Protein AF-A0A511DLF8-F1 (afdb_monomer)

Solvent-accessible surface area (backbone atoms only — not comparable to full-atom values): 6042 Å² total; per-residue (Å²): 109,68,41,55,51,39,20,50,36,25,46,57,42,15,63,74,25,56,92,78,38,78,63,18,58,56,22,50,49,50,24,53,51,27,48,52,37,45,54,49,46,64,67,27,69,87,37,68,88,62,37,57,62,40,26,51,50,42,24,53,54,15,48,49,50,33,43,68,57,47,52,60,49,55,53,28,56,79,67,74,43,79,64,73,67,75,74,35,70,48,55,48,48,35,34,54,47,16,51,50,41,24,55,50,22,49,55,52,37,60,71,71,47,82,82,125

Organism: NCBI:txid1223511

Structure (mmCIF, N/CA/C/O backbone):
data_AF-A0A511DLF8-F1
#
_entry.id   AF-A0A511DLF8-F1
#
loop_
_atom_site.group_PDB
_atom_site.id
_atom_site.type_symbol
_atom_site.label_atom_id
_atom_site.label_alt_id
_atom_site.label_comp_id
_atom_site.label_asym_id
_atom_site.label_entity_id
_atom_site.label_seq_id
_atom_site.pdbx_PDB_ins_code
_atom_site.Cartn_x
_atom_site.Cartn_y
_atom_site.Cartn_z
_atom_site.occupancy
_atom_site.B_iso_or_equiv
_atom_site.auth_seq_id
_atom_site.auth_comp_id
_atom_site.auth_asym_id
_atom_site.auth_atom_id
_atom_site.pdbx_PDB_model_num
ATOM 1 N N . MET A 1 1 ? -11.326 -3.340 3.545 1.00 78.25 1 MET A N 1
ATOM 2 C CA . MET A 1 1 ? -11.397 -3.701 2.112 1.00 78.25 1 MET A CA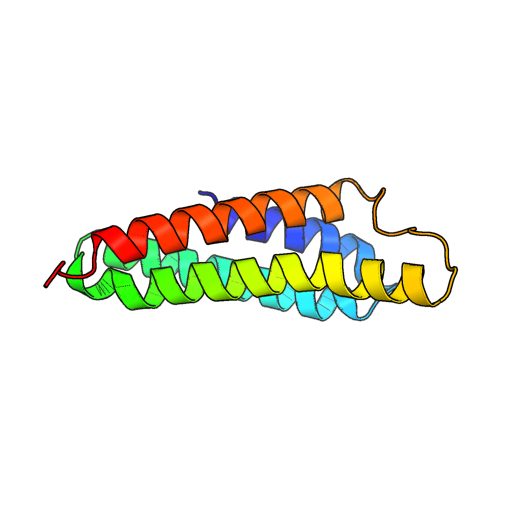 1
ATOM 3 C C . MET A 1 1 ? -10.350 -2.953 1.293 1.00 78.25 1 MET A C 1
ATOM 5 O O . MET A 1 1 ? -9.472 -3.614 0.769 1.00 78.25 1 MET A O 1
ATOM 9 N N . LEU A 1 2 ? -10.336 -1.613 1.258 1.00 88.19 2 LEU A N 1
ATOM 10 C CA . LEU A 1 2 ? -9.349 -0.855 0.461 1.00 88.19 2 LEU A CA 1
ATOM 11 C C . LEU A 1 2 ? -7.876 -1.087 0.839 1.00 88.19 2 LEU A C 1
ATOM 13 O O . LEU A 1 2 ? -7.067 -1.310 -0.047 1.00 88.19 2 LEU A O 1
ATOM 17 N N . LEU A 1 3 ? -7.524 -1.118 2.129 1.00 89.19 3 LEU A N 1
ATOM 18 C CA . LEU A 1 3 ? -6.146 -1.426 2.555 1.00 89.19 3 LEU A CA 1
ATOM 19 C C . LEU A 1 3 ? -5.704 -2.846 2.169 1.00 89.19 3 LEU A C 1
ATOM 21 O O . LEU A 1 3 ? -4.539 -3.079 1.882 1.00 89.19 3 LEU A O 1
ATOM 25 N N . VAL A 1 4 ? -6.644 -3.793 2.119 1.00 91.75 4 VAL A N 1
ATOM 26 C CA . VAL A 1 4 ? -6.361 -5.158 1.653 1.00 91.75 4 VAL A CA 1
ATOM 27 C C . VAL A 1 4 ? -6.141 -5.156 0.143 1.00 91.75 4 VAL A C 1
ATOM 29 O O . VAL A 1 4 ? -5.227 -5.812 -0.334 1.00 91.75 4 VAL A O 1
ATOM 32 N N . ALA A 1 5 ? -6.924 -4.376 -0.608 1.00 89.81 5 ALA A N 1
ATOM 33 C CA . ALA A 1 5 ? -6.682 -4.180 -2.033 1.00 89.81 5 ALA A CA 1
ATOM 34 C C . ALA A 1 5 ? -5.311 -3.526 -2.288 1.00 89.81 5 ALA A C 1
ATOM 36 O O . ALA A 1 5 ? -4.577 -4.020 -3.133 1.00 89.81 5 ALA A O 1
ATOM 37 N N . SER A 1 6 ? -4.927 -2.500 -1.514 1.00 90.56 6 SER A N 1
ATOM 38 C CA . SER A 1 6 ? -3.587 -1.885 -1.581 1.00 90.56 6 SER A CA 1
ATOM 39 C C . SER A 1 6 ? -2.502 -2.942 -1.343 1.00 90.56 6 SER A C 1
ATOM 41 O O . SER A 1 6 ? -1.621 -3.120 -2.182 1.00 90.56 6 SER A O 1
ATOM 43 N N . ALA A 1 7 ? -2.641 -3.758 -0.291 1.00 92.00 7 ALA A N 1
ATOM 44 C CA . ALA A 1 7 ? -1.723 -4.862 -0.012 1.00 92.00 7 ALA A CA 1
ATOM 45 C C . ALA A 1 7 ? -1.621 -5.871 -1.173 1.00 92.00 7 ALA A C 1
ATOM 47 O O . ALA A 1 7 ? -0.528 -6.297 -1.524 1.00 92.00 7 ALA A O 1
ATOM 48 N N . VAL A 1 8 ? -2.734 -6.252 -1.803 1.00 94.25 8 VAL A N 1
ATOM 49 C CA . VAL A 1 8 ? -2.710 -7.181 -2.947 1.00 94.25 8 VAL A CA 1
ATOM 50 C C . VAL A 1 8 ? -1.970 -6.571 -4.133 1.00 94.25 8 VAL A C 1
ATOM 52 O O . VAL A 1 8 ? -1.129 -7.231 -4.737 1.00 94.25 8 VAL A O 1
ATOM 55 N N . VAL A 1 9 ? -2.260 -5.314 -4.458 1.00 94.00 9 VAL A N 1
ATOM 56 C CA . VAL A 1 9 ? -1.658 -4.645 -5.612 1.00 94.00 9 VAL A CA 1
ATOM 57 C C . VAL A 1 9 ? -0.149 -4.467 -5.409 1.00 94.00 9 VAL A C 1
ATOM 59 O O . VAL A 1 9 ? 0.618 -4.835 -6.299 1.00 94.00 9 VAL A O 1
ATOM 62 N N . HIS A 1 10 ? 0.290 -4.022 -4.226 1.00 91.44 10 HIS A N 1
ATOM 63 C CA . HIS A 1 10 ? 1.716 -3.933 -3.891 1.00 91.44 10 HIS A CA 1
ATOM 64 C C . HIS A 1 10 ? 2.395 -5.302 -3.830 1.00 91.44 10 HIS A C 1
ATOM 66 O O . HIS A 1 10 ? 3.539 -5.422 -4.248 1.00 91.44 10 HIS A O 1
ATOM 72 N N . ALA A 1 11 ? 1.714 -6.359 -3.376 1.00 92.56 11 ALA A N 1
ATOM 73 C CA . ALA A 1 11 ? 2.287 -7.704 -3.393 1.00 92.56 11 ALA A CA 1
ATOM 74 C C . ALA A 1 11 ? 2.537 -8.187 -4.829 1.00 92.56 11 ALA A C 1
ATOM 76 O O . ALA A 1 11 ? 3.619 -8.683 -5.136 1.00 92.56 11 ALA A O 1
ATOM 77 N N . VAL A 1 12 ? 1.561 -8.011 -5.726 1.00 93.06 12 VAL A N 1
ATOM 78 C CA . VAL A 1 12 ? 1.702 -8.408 -7.135 1.00 93.06 12 VAL A CA 1
ATOM 79 C C . VAL A 1 12 ? 2.789 -7.588 -7.831 1.00 93.06 12 VAL A C 1
ATOM 81 O O . VAL A 1 12 ? 3.611 -8.154 -8.554 1.00 93.06 12 VAL A O 1
ATOM 84 N N . HIS A 1 13 ? 2.818 -6.275 -7.605 1.00 90.50 13 HIS A N 1
ATOM 85 C CA . HIS A 1 13 ? 3.834 -5.392 -8.171 1.00 90.50 13 HIS A CA 1
ATOM 86 C C . HIS A 1 13 ? 5.234 -5.706 -7.615 1.00 90.50 13 HIS A C 1
ATOM 88 O O . HIS A 1 13 ? 6.170 -5.915 -8.386 1.00 90.50 13 HIS A O 1
ATOM 94 N N . GLY A 1 14 ? 5.359 -5.888 -6.299 1.00 88.44 14 GLY A N 1
ATOM 95 C CA . GLY A 1 14 ? 6.612 -6.240 -5.634 1.00 88.44 14 GLY A CA 1
ATOM 96 C C . GLY A 1 14 ? 7.185 -7.579 -6.099 1.00 88.44 14 GLY A C 1
ATOM 97 O O . GLY A 1 14 ? 8.382 -7.664 -6.357 1.00 88.44 14 GLY A O 1
ATOM 98 N N . VAL A 1 15 ? 6.348 -8.606 -6.299 1.00 92.56 15 VAL A N 1
ATOM 99 C CA . VAL A 1 15 ? 6.782 -9.900 -6.867 1.00 92.56 15 VAL A CA 1
ATOM 100 C C . VAL A 1 15 ? 7.333 -9.731 -8.284 1.00 92.56 15 VAL A C 1
ATOM 102 O O . VAL A 1 15 ? 8.351 -10.329 -8.619 1.00 92.56 15 VAL A O 1
ATOM 105 N N . ARG A 1 16 ? 6.709 -8.889 -9.117 1.00 88.31 16 ARG A N 1
ATOM 106 C CA . ARG A 1 16 ? 7.189 -8.607 -10.485 1.00 88.31 16 ARG A CA 1
ATOM 107 C C . ARG A 1 16 ? 8.515 -7.847 -10.501 1.00 88.31 16 ARG A C 1
ATOM 109 O O . ARG A 1 16 ? 9.293 -7.991 -11.440 1.00 88.31 16 ARG A O 1
ATOM 116 N N . LEU A 1 17 ? 8.763 -7.044 -9.471 1.00 87.00 17 LEU A N 1
ATOM 117 C CA . LEU A 1 17 ? 9.972 -6.243 -9.327 1.00 87.00 17 LEU A CA 1
ATOM 118 C C . LEU A 1 17 ? 11.097 -6.943 -8.555 1.00 87.00 17 LEU A C 1
ATOM 120 O O . LEU A 1 17 ? 12.207 -6.416 -8.534 1.00 87.00 17 LEU A O 1
ATOM 124 N N . TRP A 1 18 ? 10.834 -8.096 -7.933 1.00 88.19 18 TRP A N 1
ATOM 125 C CA . TRP A 1 18 ? 11.710 -8.710 -6.928 1.00 88.19 18 TRP A CA 1
ATOM 126 C C . TRP A 1 18 ? 13.155 -8.897 -7.402 1.00 88.19 18 TRP A C 1
ATOM 128 O O . TRP A 1 18 ? 14.092 -8.529 -6.695 1.00 88.19 18 TRP A O 1
ATOM 138 N N . ASP A 1 19 ? 13.330 -9.375 -8.633 1.00 87.44 19 ASP A N 1
ATOM 139 C CA . ASP A 1 19 ? 14.653 -9.645 -9.204 1.00 87.44 19 ASP A CA 1
ATOM 140 C C . ASP A 1 19 ? 15.261 -8.439 -9.940 1.00 87.44 19 ASP A C 1
ATOM 142 O O . ASP A 1 19 ? 16.429 -8.464 -10.326 1.00 87.44 19 ASP A O 1
ATOM 146 N N . THR A 1 20 ? 14.485 -7.375 -10.165 1.00 84.00 20 THR A N 1
ATOM 147 C CA . THR A 1 20 ? 14.854 -6.285 -11.087 1.00 84.00 20 THR A CA 1
ATOM 148 C C . THR A 1 20 ? 15.010 -4.928 -10.412 1.00 84.00 20 THR A C 1
ATOM 150 O O . THR A 1 20 ? 15.686 -4.051 -10.954 1.00 84.00 20 THR A O 1
ATOM 153 N N . SER A 1 21 ? 14.416 -4.720 -9.234 1.00 85.19 21 SER A N 1
ATOM 154 C CA . SER A 1 21 ? 14.396 -3.412 -8.588 1.00 85.19 21 SER A CA 1
ATOM 155 C C . SER A 1 21 ? 14.307 -3.489 -7.069 1.00 85.19 21 SER A C 1
ATOM 157 O O . SER A 1 21 ? 13.500 -4.213 -6.492 1.00 85.19 21 SER A O 1
ATOM 159 N N . ARG A 1 22 ? 15.056 -2.606 -6.399 1.00 87.19 22 ARG A N 1
ATOM 160 C CA . ARG A 1 22 ? 14.949 -2.404 -4.943 1.00 87.19 22 ARG A CA 1
ATOM 161 C C . ARG A 1 22 ? 13.594 -1.834 -4.511 1.00 87.19 22 ARG A C 1
ATOM 163 O O . ARG A 1 22 ? 13.280 -1.887 -3.325 1.00 87.19 22 ARG A O 1
ATOM 170 N N . LEU A 1 23 ? 12.785 -1.324 -5.444 1.00 85.00 23 LEU A N 1
ATOM 171 C CA . LEU A 1 23 ? 11.407 -0.908 -5.169 1.00 85.00 23 LEU A CA 1
ATOM 172 C C . LEU A 1 23 ? 10.549 -2.064 -4.631 1.00 85.00 23 LEU A C 1
ATOM 174 O O . LEU A 1 23 ? 9.659 -1.814 -3.826 1.00 85.00 23 LEU A O 1
ATOM 178 N N . ALA A 1 24 ? 10.878 -3.319 -4.960 1.00 87.75 24 ALA A N 1
ATOM 179 C CA . ALA A 1 24 ? 10.189 -4.493 -4.425 1.00 87.75 24 ALA A CA 1
ATOM 180 C C . ALA A 1 24 ? 10.241 -4.586 -2.888 1.00 87.75 24 ALA A C 1
ATOM 182 O O . ALA A 1 24 ? 9.298 -5.060 -2.256 1.00 87.75 24 ALA A O 1
ATOM 183 N N . ILE A 1 25 ? 11.321 -4.091 -2.267 1.00 90.31 25 ILE A N 1
ATOM 184 C CA . ILE A 1 25 ? 11.447 -4.030 -0.803 1.00 90.31 25 ILE A CA 1
ATOM 185 C C . ILE A 1 25 ? 10.440 -3.028 -0.234 1.00 90.31 25 ILE A C 1
ATOM 187 O O . ILE A 1 25 ? 9.801 -3.296 0.781 1.00 90.31 25 ILE A O 1
ATOM 191 N N . ILE A 1 26 ? 10.288 -1.878 -0.893 1.00 90.25 26 ILE A N 1
ATOM 192 C CA . ILE A 1 26 ? 9.340 -0.843 -0.476 1.00 90.25 26 ILE A CA 1
ATOM 193 C C . ILE A 1 26 ? 7.909 -1.362 -0.623 1.00 90.25 26 ILE A C 1
ATOM 195 O O . ILE A 1 26 ? 7.126 -1.225 0.314 1.00 90.25 26 ILE A O 1
ATOM 199 N N . ASP A 1 27 ? 7.596 -2.036 -1.731 1.00 88.94 27 ASP A N 1
ATOM 200 C CA . ASP A 1 27 ? 6.298 -2.684 -1.924 1.00 88.94 27 ASP A CA 1
ATOM 201 C C . ASP A 1 27 ? 6.008 -3.704 -0.819 1.00 88.94 27 ASP A C 1
ATOM 203 O O . ASP A 1 27 ? 4.945 -3.654 -0.207 1.00 88.94 27 ASP A O 1
ATOM 207 N N . ALA A 1 28 ? 6.966 -4.570 -0.472 1.00 91.25 28 ALA A N 1
ATOM 208 C CA . ALA A 1 28 ? 6.796 -5.524 0.623 1.00 91.25 28 ALA A CA 1
ATOM 209 C C . ALA A 1 28 ? 6.514 -4.833 1.974 1.00 91.25 28 ALA A C 1
ATOM 211 O O . ALA A 1 28 ? 5.661 -5.286 2.742 1.00 91.25 28 ALA A O 1
ATOM 212 N N . ILE A 1 29 ? 7.181 -3.709 2.257 1.00 94.25 29 ILE A N 1
ATOM 213 C CA . ILE A 1 29 ? 6.919 -2.904 3.459 1.00 94.25 29 ILE A CA 1
ATOM 214 C C . ILE A 1 29 ? 5.500 -2.319 3.420 1.00 94.25 29 ILE A C 1
ATOM 216 O O . ILE A 1 29 ? 4.794 -2.375 4.430 1.00 94.25 29 ILE A O 1
ATOM 220 N N . LEU A 1 30 ? 5.059 -1.798 2.272 1.00 92.00 30 LEU A N 1
ATOM 221 C CA . LEU A 1 30 ? 3.711 -1.249 2.096 1.00 92.00 30 LEU A CA 1
ATOM 222 C C . LEU A 1 30 ? 2.630 -2.319 2.282 1.00 92.00 30 LEU A C 1
ATOM 224 O O . LEU A 1 30 ? 1.633 -2.051 2.9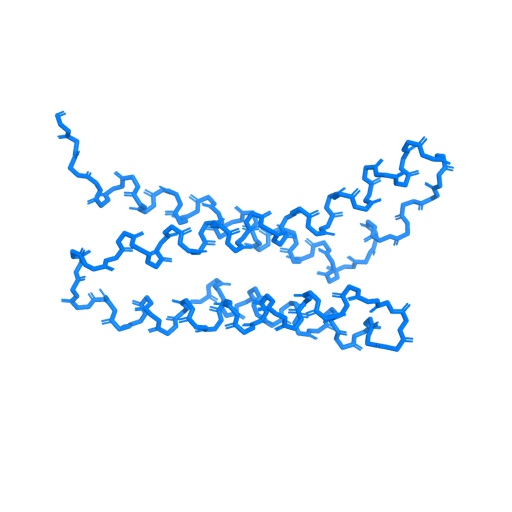52 1.00 92.00 30 LEU A O 1
ATOM 228 N N . VAL A 1 31 ? 2.859 -3.549 1.807 1.00 94.75 31 VAL A N 1
ATOM 229 C CA . VAL A 1 31 ? 1.977 -4.701 2.072 1.00 94.75 31 VAL A CA 1
ATOM 230 C C . VAL A 1 31 ? 1.816 -4.926 3.573 1.00 94.75 31 VAL A C 1
ATOM 232 O O . VAL A 1 31 ? 0.692 -4.975 4.078 1.00 94.75 31 VAL A O 1
ATOM 235 N N . ILE A 1 32 ? 2.930 -5.041 4.302 1.00 95.81 32 ILE A N 1
ATOM 236 C CA . ILE A 1 32 ? 2.907 -5.295 5.749 1.00 95.81 32 ILE A CA 1
ATOM 237 C C . ILE A 1 32 ? 2.187 -4.154 6.471 1.00 95.81 32 ILE A C 1
ATOM 239 O O . ILE A 1 32 ? 1.292 -4.403 7.281 1.00 95.81 32 ILE A O 1
ATOM 243 N N . ALA A 1 33 ? 2.532 -2.906 6.152 1.00 94.19 33 ALA A N 1
ATOM 244 C CA . ALA A 1 33 ? 1.925 -1.736 6.768 1.00 94.19 33 ALA A CA 1
ATOM 245 C C . ALA A 1 33 ? 0.409 -1.684 6.516 1.00 94.19 33 ALA A C 1
ATOM 247 O O . ALA A 1 33 ? -0.366 -1.503 7.457 1.00 94.19 33 ALA A O 1
ATOM 248 N N . ALA A 1 34 ? -0.032 -1.914 5.277 1.00 92.81 34 ALA A N 1
ATOM 249 C CA . ALA A 1 34 ? -1.445 -1.914 4.917 1.00 92.81 34 ALA A CA 1
ATOM 250 C C . ALA A 1 34 ? -2.233 -3.006 5.661 1.00 92.81 34 ALA A C 1
ATOM 252 O O . ALA A 1 34 ? -3.331 -2.739 6.159 1.00 92.81 34 ALA A O 1
ATOM 253 N N . LEU A 1 35 ? -1.668 -4.209 5.813 1.00 95.31 35 LEU A N 1
ATOM 254 C CA . LEU A 1 35 ? -2.291 -5.301 6.570 1.00 95.31 35 LEU A CA 1
ATOM 255 C C . LEU A 1 35 ? -2.349 -5.017 8.076 1.00 95.31 35 LEU A C 1
ATOM 257 O O . LEU A 1 35 ? -3.387 -5.249 8.700 1.00 95.31 35 LEU A O 1
ATOM 261 N N . VAL A 1 36 ? -1.276 -4.475 8.660 1.00 95.56 36 VAL A N 1
ATOM 262 C CA . VAL A 1 36 ? -1.248 -4.078 10.078 1.00 95.56 36 VAL A CA 1
ATOM 263 C C . VAL A 1 36 ? -2.316 -3.024 10.351 1.00 95.56 36 VAL A C 1
ATOM 265 O O . VAL A 1 36 ? -3.122 -3.189 11.268 1.00 95.56 36 VAL A O 1
ATOM 268 N N . ILE A 1 37 ? -2.389 -1.981 9.522 1.00 92.88 37 ILE A N 1
ATOM 269 C CA . ILE A 1 37 ? -3.375 -0.906 9.676 1.00 92.88 37 ILE A CA 1
ATOM 270 C C . ILE A 1 37 ? -4.795 -1.435 9.458 1.00 92.88 37 ILE A C 1
ATOM 272 O O . ILE A 1 37 ? -5.704 -1.069 10.204 1.00 92.88 37 ILE A O 1
ATOM 276 N N . ALA A 1 38 ? -5.004 -2.339 8.495 1.00 92.12 38 ALA A N 1
ATOM 277 C CA . ALA A 1 38 ? -6.294 -2.995 8.305 1.00 92.12 38 ALA A CA 1
ATOM 278 C C . ALA A 1 38 ? -6.717 -3.781 9.558 1.00 92.12 38 ALA A C 1
ATOM 280 O O . ALA A 1 38 ? -7.869 -3.681 9.984 1.00 92.12 38 ALA A O 1
ATOM 281 N N . GLY A 1 39 ? -5.786 -4.508 10.182 1.00 91.69 39 GLY A N 1
ATOM 282 C CA . GLY A 1 39 ? -6.014 -5.212 11.443 1.00 91.69 39 GLY A CA 1
ATOM 283 C C . GLY A 1 39 ? -6.313 -4.266 12.609 1.00 91.69 39 GLY A C 1
ATOM 284 O O . GLY A 1 39 ? -7.232 -4.526 13.387 1.00 91.69 39 GLY A O 1
ATOM 285 N N . MET A 1 40 ? -5.594 -3.145 12.711 1.00 91.88 40 MET A N 1
ATOM 286 C CA . MET A 1 40 ? -5.864 -2.105 13.709 1.00 91.88 40 MET A CA 1
ATOM 287 C C . MET A 1 40 ? -7.265 -1.515 13.529 1.00 91.88 40 MET A C 1
ATOM 289 O O . MET A 1 40 ? -8.024 -1.482 14.494 1.00 91.88 40 MET A O 1
ATOM 293 N N . LEU A 1 41 ? -7.636 -1.118 12.305 1.00 88.81 41 LEU A N 1
ATOM 294 C CA . LEU A 1 41 ? -8.969 -0.587 12.000 1.00 88.81 41 LEU A CA 1
ATOM 295 C C . LEU A 1 41 ? -10.070 -1.597 12.309 1.00 88.81 41 LEU A C 1
ATOM 297 O O . LEU A 1 41 ? -11.083 -1.227 12.890 1.00 88.81 41 LEU A O 1
ATOM 301 N N . ALA A 1 42 ? -9.870 -2.874 11.972 1.00 90.31 42 ALA A N 1
ATOM 302 C CA . ALA A 1 42 ? -10.833 -3.927 12.280 1.00 90.31 42 ALA A CA 1
ATOM 303 C C . ALA A 1 42 ? -11.058 -4.080 13.796 1.00 90.31 42 ALA A C 1
ATOM 305 O O . ALA A 1 42 ? -12.190 -4.268 14.241 1.00 90.31 42 ALA A O 1
ATOM 306 N N . ARG A 1 43 ? -9.995 -3.953 14.602 1.00 88.50 43 ARG A N 1
ATOM 307 C CA . ARG A 1 43 ? -10.078 -4.008 16.071 1.00 88.50 43 ARG A CA 1
ATOM 308 C C . ARG A 1 43 ? -10.745 -2.768 16.668 1.00 88.50 43 ARG A C 1
ATOM 310 O O .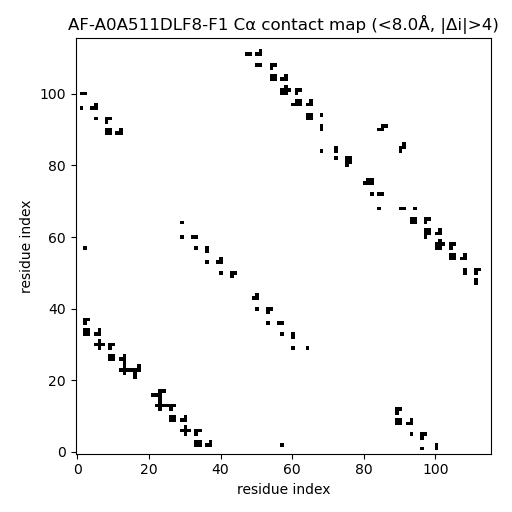 ARG A 1 43 ? -11.472 -2.896 17.649 1.00 88.50 43 ARG A O 1
ATOM 317 N N . THR A 1 44 ? -10.546 -1.593 16.073 1.00 85.38 44 THR A N 1
ATOM 318 C CA . THR A 1 44 ? -11.107 -0.322 16.566 1.00 85.38 44 THR A CA 1
ATOM 319 C C . THR A 1 44 ? -12.516 -0.019 16.047 1.00 85.38 44 THR A C 1
ATOM 321 O O . THR A 1 44 ? -13.084 1.024 16.374 1.00 85.38 44 THR A O 1
ATOM 324 N N . LEU A 1 45 ? -13.150 -0.942 15.311 1.00 81.19 45 LEU A N 1
ATOM 325 C CA . LEU A 1 45 ? -14.557 -0.812 14.900 1.00 81.19 45 LEU A CA 1
ATOM 326 C C . LEU A 1 45 ? -15.511 -0.667 16.094 1.00 81.19 45 LEU A C 1
ATOM 328 O O . LEU A 1 45 ? -16.506 0.045 16.001 1.00 81.19 45 LEU A O 1
ATOM 332 N N . LYS A 1 46 ? -15.202 -1.322 17.220 1.00 80.75 46 LYS A N 1
ATOM 333 C CA . LYS A 1 46 ? -16.012 -1.270 18.449 1.00 80.75 46 LYS A CA 1
ATOM 334 C C . LYS A 1 46 ? -15.630 -0.113 19.378 1.00 80.75 46 LYS A C 1
ATOM 336 O O . LYS A 1 46 ? -16.325 0.128 20.358 1.00 80.75 46 LYS A O 1
ATOM 341 N N . THR A 1 47 ? -14.539 0.595 19.086 1.00 80.75 47 THR A N 1
ATOM 342 C CA . THR A 1 47 ? -13.991 1.676 19.919 1.00 80.75 47 THR A CA 1
ATOM 343 C C . THR A 1 47 ? -13.652 2.901 19.060 1.00 80.75 47 THR A C 1
ATOM 345 O O . THR A 1 47 ? -12.483 3.156 18.766 1.00 80.75 47 THR A O 1
ATOM 348 N N . PRO A 1 48 ? -14.661 3.706 18.666 1.00 74.25 48 PRO A N 1
ATOM 349 C CA . PRO A 1 48 ? -14.472 4.839 17.755 1.00 74.25 48 PRO A CA 1
ATOM 35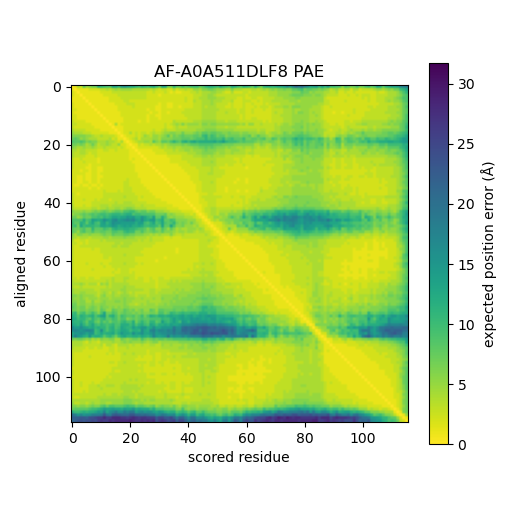0 C C . PRO A 1 48 ? -13.419 5.855 18.220 1.00 74.25 48 PRO A C 1
ATOM 352 O O . PRO A 1 48 ? -12.678 6.392 17.403 1.00 74.25 48 PRO A O 1
ATOM 355 N N . ALA A 1 49 ? -13.271 6.055 19.534 1.00 76.88 49 ALA A N 1
ATOM 356 C CA . ALA A 1 49 ? -12.259 6.946 20.108 1.00 76.88 49 ALA A CA 1
ATOM 357 C C . ALA A 1 49 ? -10.804 6.518 19.809 1.00 76.88 49 ALA A C 1
ATOM 359 O O . ALA A 1 49 ? -9.901 7.347 19.839 1.00 76.88 49 ALA A O 1
ATOM 360 N N . ALA A 1 50 ? -10.567 5.241 19.486 1.00 79.00 50 ALA A N 1
ATOM 361 C CA . ALA A 1 50 ? -9.248 4.709 19.137 1.00 79.00 50 ALA A C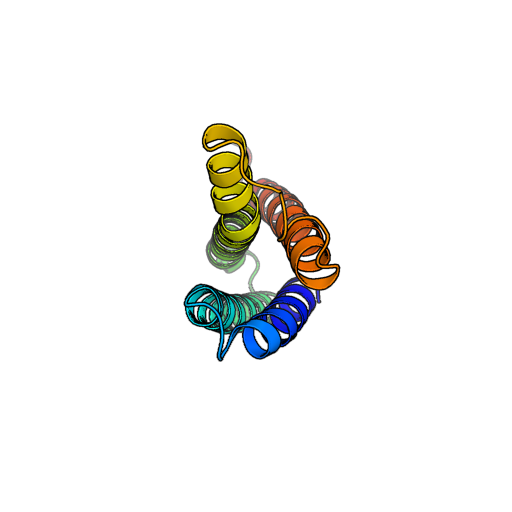A 1
ATOM 362 C C . ALA A 1 50 ? -8.951 4.758 17.624 1.00 79.00 50 ALA A C 1
ATOM 364 O O . ALA A 1 50 ? -7.879 4.335 17.191 1.00 79.00 50 ALA A O 1
ATOM 365 N N . GLN A 1 51 ? -9.883 5.251 16.801 1.00 83.06 51 GLN A N 1
ATOM 366 C CA . GLN A 1 51 ? -9.739 5.318 15.342 1.00 83.06 51 GLN A CA 1
ATOM 367 C C . GLN A 1 51 ? -8.806 6.415 14.785 1.00 83.06 51 GLN A C 1
ATOM 369 O O . GLN A 1 51 ? -8.288 6.192 13.689 1.00 83.06 51 GLN A O 1
ATOM 374 N N . PRO A 1 52 ? -8.513 7.550 15.460 1.00 86.88 52 PRO A N 1
ATOM 375 C CA . PRO A 1 52 ? -7.692 8.605 14.857 1.00 86.88 52 PRO A CA 1
ATOM 376 C C . PRO A 1 52 ? -6.295 8.136 14.433 1.00 86.88 52 PRO A C 1
ATOM 378 O O . PRO A 1 52 ? -5.841 8.452 13.336 1.00 86.88 52 PRO A O 1
ATOM 381 N N . VAL A 1 53 ? -5.637 7.330 15.274 1.00 89.44 53 VAL A N 1
ATOM 382 C CA . VAL A 1 53 ? -4.293 6.796 15.005 1.00 89.44 53 VAL A CA 1
ATOM 383 C C . VAL A 1 53 ? -4.270 5.908 13.755 1.00 89.44 53 VAL A C 1
ATOM 385 O O . VAL A 1 53 ? -3.545 6.246 12.822 1.00 89.44 53 VAL A O 1
ATOM 388 N N . PRO A 1 54 ? -5.058 4.818 13.655 1.00 91.69 54 PRO A N 1
ATOM 389 C CA . PRO A 1 54 ? -5.024 3.965 12.472 1.00 91.69 54 PRO A CA 1
ATOM 390 C C . PRO A 1 54 ? -5.507 4.670 11.195 1.00 91.69 54 PRO A C 1
ATOM 392 O O . PRO A 1 54 ? -5.031 4.336 10.112 1.00 91.69 54 PRO A O 1
ATOM 395 N N . LEU A 1 55 ? -6.403 5.660 11.292 1.00 91.94 55 LEU A N 1
ATOM 396 C CA . LEU A 1 55 ? -6.796 6.481 10.141 1.00 91.94 55 LEU A CA 1
ATOM 397 C C . LEU A 1 55 ? -5.648 7.375 9.662 1.00 91.94 55 LEU A C 1
ATOM 399 O O . LEU A 1 55 ? -5.380 7.431 8.463 1.00 91.94 55 LEU A O 1
ATOM 403 N N . LEU A 1 56 ? -4.926 8.028 10.576 1.00 93.69 56 LEU A N 1
ATOM 404 C CA . LEU A 1 56 ? -3.735 8.797 10.218 1.00 93.69 56 LEU A CA 1
ATOM 405 C C . LEU A 1 56 ? -2.662 7.892 9.600 1.00 93.69 56 LEU A C 1
ATOM 407 O O . LEU A 1 56 ? -2.105 8.230 8.559 1.00 93.69 56 LEU A O 1
ATOM 411 N N . SER A 1 57 ? -2.420 6.715 10.183 1.00 94.44 57 SER A N 1
ATOM 412 C CA . SER A 1 57 ? 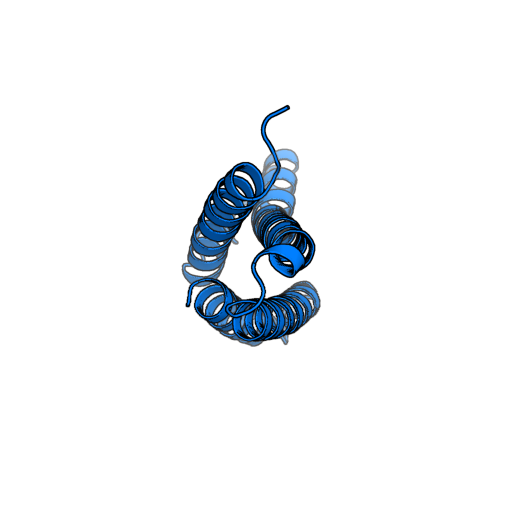-1.488 5.732 9.625 1.00 94.44 57 SER A CA 1
ATOM 413 C C . SER A 1 57 ? -1.890 5.302 8.212 1.00 94.44 57 SER A C 1
ATOM 415 O O . SER A 1 57 ? -1.032 5.253 7.336 1.00 94.44 57 SER A O 1
ATOM 417 N N . ALA A 1 58 ? -3.181 5.051 7.959 1.00 93.94 58 ALA A N 1
ATOM 418 C CA . ALA A 1 58 ? -3.678 4.723 6.622 1.00 93.94 58 ALA A CA 1
ATOM 419 C C . ALA A 1 58 ? -3.408 5.853 5.616 1.00 93.94 58 ALA A C 1
ATOM 421 O O . ALA A 1 58 ? -2.958 5.587 4.503 1.00 93.94 58 ALA A O 1
ATOM 422 N N . ALA A 1 59 ? -3.642 7.109 6.011 1.00 95.38 59 ALA A N 1
ATOM 423 C CA . ALA A 1 59 ? -3.368 8.264 5.161 1.00 95.38 59 ALA A CA 1
ATOM 424 C C . ALA A 1 59 ? -1.870 8.419 4.858 1.00 95.38 59 ALA A C 1
ATOM 426 O O . ALA A 1 59 ? -1.501 8.684 3.719 1.00 95.38 59 ALA A O 1
ATOM 427 N N . VAL A 1 60 ? -1.002 8.224 5.852 1.00 96.44 60 VAL A N 1
ATOM 428 C CA . VAL A 1 60 ? 0.454 8.307 5.664 1.00 96.44 60 VAL A CA 1
ATOM 429 C C . VAL A 1 60 ? 0.953 7.191 4.750 1.00 96.44 60 VAL A C 1
ATOM 431 O O . VAL A 1 60 ? 1.686 7.467 3.806 1.00 96.44 60 VAL A O 1
ATOM 434 N N . VAL A 1 61 ? 0.529 5.946 4.978 1.00 95.94 61 VAL A N 1
ATOM 435 C CA . VAL A 1 61 ? 0.941 4.804 4.146 1.00 95.94 61 VAL A CA 1
ATOM 436 C C . VAL A 1 61 ? 0.465 4.963 2.706 1.00 95.94 61 VAL A C 1
ATOM 438 O O . VAL A 1 61 ? 1.269 4.795 1.795 1.00 95.94 61 VAL A O 1
ATOM 441 N N . GLY A 1 62 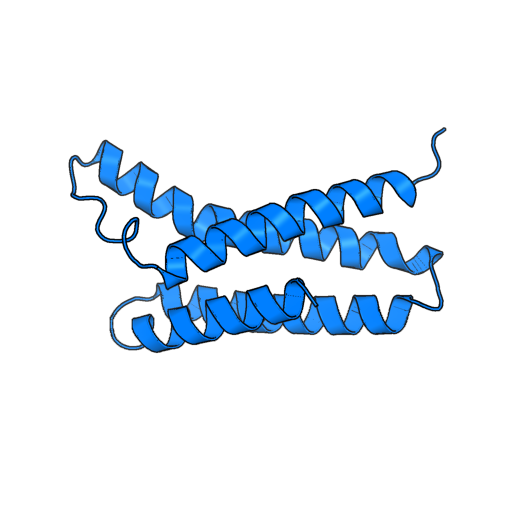? -0.787 5.379 2.489 1.00 94.19 62 GLY A N 1
ATOM 442 C CA . GLY A 1 62 ? -1.269 5.689 1.142 1.00 94.19 62 GLY A CA 1
ATOM 443 C C . GLY A 1 62 ? -0.483 6.833 0.487 1.00 94.19 62 GLY A C 1
ATOM 444 O O . GLY A 1 62 ? -0.145 6.761 -0.687 1.00 94.19 62 GLY A O 1
ATOM 445 N N . ALA A 1 63 ? -0.110 7.877 1.232 1.00 95.75 63 ALA A N 1
ATOM 446 C CA . ALA A 1 63 ? 0.693 8.968 0.679 1.00 95.75 63 ALA A CA 1
ATOM 447 C C . ALA A 1 63 ? 2.106 8.508 0.279 1.00 95.75 63 ALA A C 1
ATOM 449 O O . ALA A 1 63 ? 2.621 8.941 -0.753 1.00 95.75 63 ALA A O 1
ATOM 450 N N . ILE A 1 64 ? 2.715 7.608 1.060 1.00 94.88 64 ILE A N 1
ATOM 451 C CA . ILE A 1 64 ? 3.992 6.977 0.708 1.00 94.88 64 ILE A CA 1
ATOM 452 C C . ILE A 1 64 ? 3.826 6.151 -0.569 1.00 94.88 64 ILE A C 1
ATOM 454 O O . ILE A 1 64 ? 4.614 6.329 -1.491 1.00 94.88 64 ILE A O 1
ATOM 458 N N . GLY A 1 65 ? 2.789 5.316 -0.666 1.00 92.06 65 GLY A N 1
ATOM 459 C CA . GLY A 1 65 ? 2.505 4.531 -1.869 1.00 92.06 65 GLY A CA 1
ATOM 460 C C . GLY A 1 65 ? 2.344 5.401 -3.124 1.00 92.06 65 GLY A C 1
ATOM 461 O O . GLY A 1 65 ? 3.062 5.220 -4.110 1.00 92.06 65 GLY A O 1
ATOM 462 N N . VAL A 1 66 ? 1.566 6.486 -3.042 1.00 94.38 66 VAL A N 1
ATOM 463 C CA . VAL A 1 66 ? 1.474 7.502 -4.111 1.00 94.38 66 VAL A CA 1
ATOM 464 C C . VAL A 1 66 ? 2.848 8.084 -4.472 1.00 94.38 66 VAL A C 1
ATOM 466 O O . VAL A 1 66 ? 3.190 8.202 -5.652 1.00 94.38 66 VAL A O 1
ATOM 469 N N . ALA A 1 67 ? 3.661 8.438 -3.474 1.00 92.62 67 ALA A N 1
ATOM 470 C CA . ALA A 1 67 ? 4.993 8.989 -3.702 1.00 92.62 67 ALA A CA 1
ATOM 471 C C . ALA A 1 67 ? 5.934 7.980 -4.379 1.00 92.62 67 ALA A C 1
ATOM 473 O O . ALA A 1 67 ? 6.715 8.376 -5.243 1.00 92.62 67 ALA A O 1
ATOM 474 N N . THR A 1 68 ? 5.841 6.688 -4.053 1.00 89.00 68 THR A N 1
ATOM 475 C CA . THR A 1 68 ? 6.684 5.649 -4.672 1.00 89.00 68 THR A CA 1
ATOM 476 C C . THR A 1 68 ? 6.439 5.496 -6.169 1.00 89.00 68 THR A C 1
ATOM 478 O O . THR A 1 68 ? 7.372 5.180 -6.902 1.00 89.00 68 THR A O 1
ATOM 481 N N . PHE A 1 69 ? 5.232 5.809 -6.645 1.00 88.75 69 PHE A N 1
ATOM 482 C CA . PHE A 1 69 ? 4.923 5.855 -8.072 1.00 88.75 69 PHE A CA 1
ATOM 483 C C . PHE A 1 69 ? 5.336 7.189 -8.723 1.00 88.75 69 PHE A C 1
ATOM 485 O O . PHE A 1 69 ? 5.954 7.220 -9.794 1.00 88.75 69 PHE A O 1
ATOM 492 N N . LEU A 1 70 ? 4.994 8.317 -8.090 1.00 89.38 70 LEU A N 1
ATOM 493 C CA . LEU A 1 70 ? 5.179 9.641 -8.691 1.00 89.38 70 LEU A CA 1
ATOM 494 C C . LEU A 1 70 ? 6.640 10.096 -8.702 1.00 89.38 70 LEU A C 1
ATOM 496 O O . LEU A 1 70 ? 7.088 10.664 -9.695 1.00 89.38 70 LEU A O 1
ATOM 5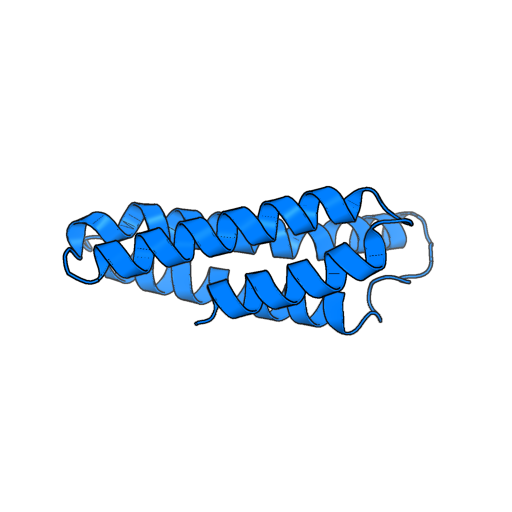00 N N . LEU A 1 71 ? 7.394 9.857 -7.627 1.00 88.94 71 LEU A N 1
ATOM 501 C CA . LEU A 1 71 ? 8.742 10.407 -7.473 1.00 88.94 71 LEU A CA 1
ATOM 502 C C . LEU A 1 71 ? 9.723 9.882 -8.540 1.00 88.94 71 LEU A C 1
ATOM 504 O O . LEU A 1 71 ? 10.406 10.705 -9.156 1.00 88.94 71 LEU A O 1
ATOM 508 N N . PRO A 1 72 ? 9.761 8.568 -8.855 1.00 86.06 72 PRO A N 1
ATOM 509 C CA . PRO A 1 72 ? 10.577 8.063 -9.959 1.00 86.06 72 PRO A CA 1
ATOM 510 C C . PRO A 1 72 ? 10.135 8.616 -11.318 1.00 86.06 72 PRO A C 1
ATOM 512 O O . PRO A 1 72 ? 10.978 8.919 -12.158 1.00 86.06 72 PRO A O 1
ATOM 515 N N . SER A 1 73 ? 8.825 8.789 -11.523 1.00 85.19 73 SER A N 1
ATOM 516 C CA . SER A 1 73 ? 8.257 9.309 -12.773 1.00 85.19 73 SER A CA 1
ATOM 517 C C . SER A 1 73 ? 8.647 10.771 -13.011 1.00 85.19 73 SER A C 1
ATOM 519 O O . SER A 1 73 ? 9.097 11.128 -14.098 1.00 85.19 73 SER A O 1
ATOM 521 N N . VAL A 1 74 ? 8.548 11.613 -11.979 1.00 86.56 74 VAL A N 1
ATOM 522 C CA . VAL A 1 74 ? 8.981 13.017 -12.032 1.00 86.56 74 VAL A CA 1
ATOM 523 C C . VAL A 1 74 ? 10.488 13.106 -12.278 1.00 86.56 74 VAL A C 1
ATOM 525 O O . VAL A 1 74 ? 10.921 13.894 -13.114 1.00 86.56 74 VAL A O 1
ATOM 528 N N . LEU A 1 75 ? 11.291 12.268 -11.615 1.00 88.00 75 LEU A N 1
ATOM 529 C CA . LEU A 1 75 ? 12.740 12.235 -11.820 1.00 88.00 75 LEU A CA 1
ATOM 530 C C . LEU A 1 75 ? 13.126 11.770 -13.235 1.00 88.00 75 LEU A C 1
ATOM 532 O O . LEU A 1 75 ? 14.068 12.293 -13.824 1.00 88.00 75 LEU A O 1
ATOM 536 N N . ALA A 1 76 ? 12.403 10.806 -13.805 1.00 86.56 76 ALA A N 1
ATOM 537 C CA . ALA A 1 76 ? 12.630 10.368 -15.180 1.00 86.56 76 ALA A CA 1
ATOM 538 C C . ALA A 1 76 ? 12.360 11.505 -16.179 1.00 86.56 76 ALA A C 1
ATOM 540 O O . ALA A 1 76 ? 13.164 11.722 -17.087 1.00 86.56 76 ALA A O 1
ATOM 541 N N . LEU A 1 77 ? 11.285 12.274 -15.966 1.00 86.69 77 LEU A N 1
ATOM 542 C CA . LEU A 1 77 ? 10.947 13.436 -16.792 1.00 86.69 77 LEU A CA 1
ATOM 543 C C . LEU A 1 77 ? 12.027 14.519 -16.745 1.00 86.69 77 LEU A C 1
ATOM 545 O O . LEU A 1 77 ? 12.419 15.024 -17.795 1.00 86.69 77 LEU A O 1
ATOM 549 N N . THR A 1 78 ? 12.555 14.846 -15.561 1.00 89.38 78 THR A N 1
ATOM 550 C CA . THR A 1 78 ? 13.624 15.857 -15.437 1.00 89.38 78 THR A CA 1
ATOM 551 C C . THR A 1 78 ? 14.941 15.417 -16.077 1.00 89.38 78 THR A C 1
ATOM 553 O O . THR A 1 78 ? 15.768 16.259 -16.415 1.00 89.38 78 THR A O 1
ATOM 556 N N . GLN A 1 79 ? 15.127 14.112 -16.286 1.00 90.56 79 GLN A N 1
ATOM 557 C CA . GLN A 1 79 ? 16.293 13.522 -16.948 1.00 90.56 79 GLN A CA 1
ATOM 558 C C . GLN A 1 79 ? 16.070 13.226 -18.442 1.00 90.56 79 GLN A C 1
ATOM 560 O O . GLN A 1 79 ? 16.946 12.635 -19.073 1.00 90.56 79 GLN A O 1
ATOM 565 N N . GLY A 1 80 ? 14.908 13.578 -19.010 1.00 85.88 80 GLY A N 1
ATOM 566 C CA . GLY A 1 80 ? 14.563 13.274 -20.405 1.00 85.88 80 GLY A CA 1
ATOM 567 C C . GLY A 1 80 ? 14.442 11.774 -20.707 1.00 85.88 80 GLY A C 1
ATOM 568 O O . GLY A 1 80 ? 14.594 11.359 -21.855 1.00 85.88 80 GLY A O 1
ATOM 569 N N . ARG A 1 81 ? 14.213 10.940 -19.685 1.00 85.38 81 ARG A N 1
ATOM 570 C CA . ARG A 1 81 ? 14.094 9.483 -19.817 1.00 85.38 81 ARG A CA 1
ATOM 571 C C . ARG A 1 81 ? 12.644 9.069 -20.086 1.00 85.38 81 ARG A C 1
ATOM 573 O O . ARG A 1 81 ? 11.720 9.720 -19.598 1.00 85.38 81 ARG A O 1
ATOM 580 N N . PRO A 1 82 ? 12.423 7.962 -20.817 1.00 77.69 82 PRO A N 1
ATOM 581 C CA . PRO A 1 82 ? 11.083 7.437 -21.037 1.00 77.69 82 PRO A CA 1
ATOM 582 C C . PRO A 1 82 ? 10.424 6.992 -19.722 1.00 77.69 82 PRO A C 1
ATOM 584 O O . PRO A 1 82 ? 11.062 6.409 -18.843 1.00 77.69 82 PRO A O 1
ATOM 587 N N . LEU A 1 83 ? 9.115 7.232 -19.619 1.00 73.31 83 LEU A N 1
ATOM 588 C CA . LEU A 1 83 ? 8.257 6.922 -18.470 1.00 73.31 83 LEU A CA 1
ATOM 589 C C . LEU A 1 83 ? 7.868 5.432 -18.409 1.00 73.31 83 LEU A C 1
ATOM 591 O O . LEU A 1 83 ? 6.690 5.083 -18.398 1.00 73.31 83 LEU A O 1
ATOM 595 N N . ALA A 1 84 ? 8.855 4.535 -18.382 1.00 66.31 84 ALA A N 1
ATOM 596 C CA . ALA A 1 84 ? 8.624 3.089 -18.470 1.00 66.31 84 ALA A CA 1
ATOM 597 C C . ALA A 1 84 ? 7.672 2.535 -17.382 1.00 66.31 84 ALA A C 1
ATOM 599 O O . ALA A 1 84 ? 6.909 1.617 -17.658 1.00 66.31 84 ALA A O 1
ATOM 600 N N . GLY A 1 85 ? 7.666 3.115 -16.174 1.00 61.94 85 GLY A N 1
ATOM 601 C CA . GLY A 1 85 ? 6.789 2.686 -15.072 1.00 61.94 85 GLY A CA 1
ATOM 602 C C . GLY A 1 85 ? 5.341 3.188 -15.154 1.00 61.94 85 GLY A C 1
ATOM 603 O O . GLY A 1 85 ? 4.470 2.639 -14.490 1.00 61.94 85 GLY A O 1
ATOM 604 N N . LEU A 1 86 ? 5.056 4.202 -15.980 1.00 62.97 86 LEU A N 1
ATOM 605 C CA . LEU A 1 86 ? 3.729 4.832 -16.047 1.00 62.97 86 LEU A CA 1
ATOM 606 C C . LEU A 1 86 ? 2.711 3.987 -16.834 1.00 62.97 86 LEU A C 1
ATOM 608 O O . LEU A 1 86 ? 1.507 4.186 -16.699 1.00 62.97 86 LEU A O 1
ATOM 612 N N . PHE A 1 87 ? 3.206 3.031 -17.627 1.00 67.00 87 PHE A N 1
ATOM 613 C CA . PHE A 1 87 ? 2.409 2.086 -18.413 1.00 67.00 87 PHE A CA 1
ATOM 614 C C . PHE A 1 87 ? 2.306 0.693 -17.778 1.00 67.00 87 PHE A C 1
ATOM 616 O O . PHE A 1 87 ? 1.665 -0.185 -18.357 1.00 67.00 87 PHE A O 1
ATOM 623 N N . ASP A 1 88 ? 2.903 0.466 -16.602 1.00 83.75 88 ASP A N 1
ATOM 624 C CA . ASP A 1 88 ? 2.643 -0.768 -15.864 1.00 83.75 88 ASP A CA 1
ATOM 625 C C . ASP A 1 88 ? 1.273 -0.682 -15.182 1.00 83.75 88 ASP A C 1
ATOM 627 O O . ASP A 1 88 ? 1.025 0.154 -14.311 1.00 83.75 88 ASP A O 1
ATOM 631 N N . GLY A 1 89 ? 0.358 -1.560 -15.597 1.00 85.88 89 GLY A N 1
ATOM 632 C CA . GLY A 1 89 ? -1.020 -1.552 -15.106 1.00 85.88 89 GLY A CA 1
ATOM 633 C C . GLY A 1 89 ? -1.131 -1.792 -13.598 1.00 85.88 89 GLY A C 1
ATOM 634 O O . GLY A 1 89 ? -2.060 -1.280 -12.975 1.00 85.88 89 GLY A O 1
ATOM 635 N N . TRP A 1 90 ? -0.185 -2.521 -12.994 1.00 89.12 90 TRP A N 1
ATOM 636 C CA . TRP A 1 90 ? -0.177 -2.783 -11.552 1.00 89.12 90 TRP A CA 1
ATOM 637 C C . TRP A 1 90 ? 0.346 -1.590 -10.758 1.00 89.12 90 TRP A C 1
ATOM 639 O O . TRP A 1 90 ? -0.289 -1.201 -9.780 1.00 89.12 90 TRP A O 1
ATOM 649 N N . ALA A 1 91 ? 1.426 -0.960 -11.214 1.00 85.88 91 ALA A N 1
ATOM 650 C CA . ALA A 1 91 ? 1.932 0.285 -10.649 1.00 85.88 91 ALA A CA 1
ATOM 651 C C . ALA A 1 91 ? 0.860 1.390 -10.682 1.00 85.88 91 ALA A C 1
ATOM 653 O O . ALA A 1 91 ? 0.629 2.081 -9.688 1.00 85.88 91 ALA A O 1
ATOM 654 N N . PHE A 1 92 ? 0.140 1.515 -11.801 1.00 89.44 92 PHE A N 1
ATOM 655 C CA . PHE A 1 92 ? -0.956 2.475 -11.926 1.00 89.44 92 PHE A CA 1
ATOM 656 C C . PHE A 1 92 ? -2.153 2.129 -11.026 1.00 89.44 92 PHE A C 1
ATOM 658 O O . PHE A 1 92 ? -2.749 3.013 -10.407 1.00 89.44 92 PHE A O 1
ATOM 665 N N . ALA A 1 93 ? -2.496 0.843 -10.900 1.00 90.94 93 ALA A N 1
ATOM 666 C CA . ALA A 1 93 ? -3.523 0.407 -9.961 1.00 90.94 93 ALA A CA 1
ATOM 667 C C . ALA A 1 93 ? -3.140 0.734 -8.506 1.00 90.94 93 ALA A C 1
ATOM 669 O O . ALA A 1 93 ? -4.007 1.177 -7.751 1.00 90.94 93 ALA A O 1
ATOM 670 N N . ALA A 1 94 ? -1.863 0.574 -8.129 1.00 90.56 94 ALA A N 1
ATOM 671 C CA . ALA A 1 94 ? -1.371 0.885 -6.783 1.00 90.56 94 ALA A CA 1
ATOM 672 C C . ALA A 1 94 ? -1.597 2.364 -6.472 1.00 90.56 94 ALA A C 1
ATOM 674 O O . ALA A 1 94 ? -2.270 2.698 -5.498 1.00 90.56 94 ALA A O 1
ATOM 675 N N . LEU A 1 95 ? -1.172 3.236 -7.396 1.00 92.62 95 LEU A N 1
ATOM 676 C CA . LEU A 1 95 ? -1.378 4.680 -7.309 1.00 92.62 95 LEU A CA 1
ATOM 677 C C . LEU A 1 95 ? -2.846 5.041 -7.043 1.00 92.62 95 LEU A C 1
ATOM 679 O O . LEU A 1 95 ? -3.136 5.846 -6.156 1.00 92.62 95 LEU A O 1
ATOM 683 N N . ILE A 1 96 ? -3.777 4.478 -7.820 1.00 94.44 96 ILE A N 1
ATOM 684 C CA . ILE A 1 96 ? -5.202 4.796 -7.673 1.00 94.44 96 ILE A CA 1
ATOM 685 C C . ILE A 1 96 ? -5.728 4.331 -6.318 1.00 94.44 96 ILE A C 1
ATOM 687 O O . ILE A 1 96 ? -6.424 5.091 -5.637 1.00 94.44 96 ILE A O 1
ATOM 691 N N . VAL A 1 97 ? -5.410 3.099 -5.917 1.00 94.94 97 VAL A N 1
ATOM 692 C CA . VAL A 1 97 ? -5.875 2.557 -4.639 1.00 94.94 97 VAL A CA 1
ATOM 693 C C . VAL A 1 97 ? -5.341 3.395 -3.481 1.00 94.94 97 VAL A C 1
ATOM 695 O O . VAL A 1 97 ? -6.117 3.774 -2.602 1.00 94.94 97 VAL A O 1
ATOM 698 N N . ASP A 1 98 ? -4.064 3.757 -3.507 1.00 95.06 98 ASP A N 1
ATOM 699 C CA . ASP A 1 98 ? -3.439 4.544 -2.453 1.00 95.06 98 ASP A CA 1
ATOM 700 C C . ASP A 1 98 ? -4.007 5.962 -2.376 1.00 95.06 98 ASP A C 1
ATOM 702 O O . ASP A 1 98 ? -4.349 6.433 -1.291 1.00 95.06 98 ASP A O 1
ATOM 706 N N . ALA A 1 99 ? -4.223 6.625 -3.516 1.00 96.31 99 ALA A N 1
ATOM 707 C CA . ALA A 1 99 ? -4.861 7.940 -3.553 1.00 96.31 99 ALA A CA 1
ATOM 708 C C . ALA A 1 99 ? -6.280 7.911 -2.951 1.00 96.31 99 ALA A C 1
ATOM 710 O O . ALA A 1 99 ? -6.679 8.819 -2.211 1.00 96.31 99 ALA A O 1
ATOM 711 N N . ILE A 1 100 ? -7.042 6.846 -3.222 1.00 97.12 100 ILE A N 1
ATOM 712 C CA . ILE A 1 100 ? -8.369 6.632 -2.632 1.00 97.12 100 ILE A CA 1
ATOM 713 C C . ILE A 1 100 ? -8.259 6.379 -1.123 1.00 97.12 100 ILE A C 1
ATOM 715 O O . ILE A 1 100 ? -9.037 6.958 -0.357 1.00 97.12 1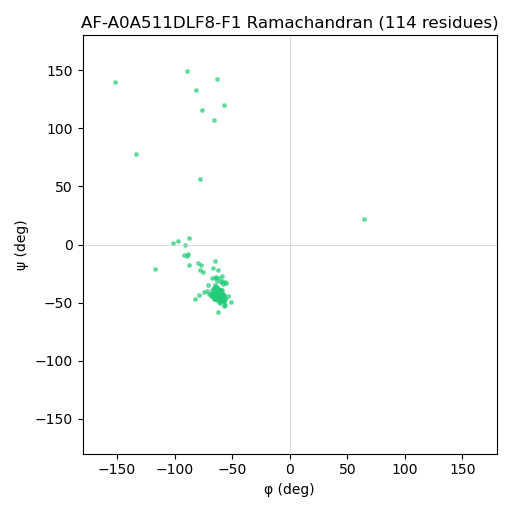00 ILE A O 1
ATOM 719 N N . VAL A 1 101 ? -7.294 5.562 -0.684 1.00 95.94 101 VAL A N 1
ATOM 720 C CA . VAL A 1 101 ? -7.019 5.307 0.740 1.00 95.94 101 VAL A CA 1
ATOM 721 C C . VAL A 1 101 ? -6.730 6.617 1.466 1.00 95.94 101 VAL A C 1
ATOM 723 O O . VAL A 1 101 ? -7.384 6.884 2.473 1.00 95.94 101 VAL A O 1
ATOM 726 N N . VAL A 1 102 ? -5.844 7.471 0.938 1.00 97.00 102 VAL A N 1
ATOM 727 C CA . VAL A 1 102 ? -5.539 8.789 1.522 1.00 97.00 102 VAL A CA 1
ATOM 728 C C . VAL A 1 102 ? -6.806 9.621 1.663 1.00 97.00 102 VAL A C 1
ATOM 730 O O . VAL A 1 102 ? -7.114 10.118 2.749 1.00 97.00 102 VAL A O 1
ATOM 733 N N . ARG A 1 103 ? -7.576 9.756 0.578 1.00 96.31 103 ARG A N 1
ATOM 734 C CA . ARG A 1 103 ? -8.779 10.593 0.563 1.00 96.31 103 ARG A CA 1
ATOM 735 C C . ARG A 1 103 ? -9.802 10.137 1.601 1.00 96.31 103 ARG A C 1
ATOM 737 O O . ARG A 1 103 ? -10.341 10.968 2.331 1.00 96.31 103 ARG A O 1
ATOM 744 N N . ILE A 1 104 ? -10.061 8.833 1.677 1.00 93.75 104 ILE A N 1
ATOM 745 C CA . ILE A 1 104 ? -11.036 8.262 2.613 1.00 93.75 104 ILE A CA 1
ATOM 746 C C . ILE A 1 104 ? -10.527 8.347 4.049 1.00 93.75 104 ILE A C 1
ATOM 748 O O . ILE A 1 104 ? -11.292 8.726 4.932 1.00 93.75 104 ILE A O 1
ATOM 752 N N . ALA A 1 105 ? -9.251 8.044 4.284 1.00 93.19 105 ALA A N 1
ATOM 753 C CA . ALA A 1 105 ? -8.651 8.099 5.609 1.00 93.19 105 ALA A CA 1
ATOM 754 C C . ALA A 1 105 ? -8.698 9.518 6.192 1.00 93.19 105 ALA A C 1
ATOM 756 O O . ALA A 1 105 ? -9.160 9.701 7.316 1.00 93.19 105 ALA A O 1
ATOM 757 N N . ILE A 1 106 ? -8.322 10.534 5.408 1.00 94.94 106 ILE A N 1
ATOM 758 C CA . ILE A 1 106 ? -8.397 11.941 5.827 1.00 94.94 106 ILE A CA 1
ATOM 759 C C . ILE A 1 106 ? -9.846 12.384 6.044 1.00 94.94 106 ILE A C 1
ATOM 761 O O . ILE A 1 106 ? -10.140 13.079 7.016 1.00 94.94 106 ILE A O 1
ATOM 765 N N . PHE A 1 107 ? -10.765 11.987 5.162 1.00 93.62 107 PHE A N 1
ATOM 766 C CA . PHE A 1 107 ? -12.182 12.306 5.321 1.00 93.62 107 PHE A CA 1
ATOM 767 C C . PHE A 1 107 ? -12.767 11.707 6.607 1.00 93.62 107 PHE A C 1
ATOM 769 O O . PHE A 1 107 ? -13.445 12.404 7.361 1.00 93.62 107 PHE A O 1
ATOM 776 N N . ALA A 1 108 ? -12.476 10.434 6.878 1.00 90.69 108 ALA A N 1
ATOM 777 C CA . ALA A 1 108 ? -12.899 9.758 8.097 1.00 90.69 108 ALA A CA 1
ATOM 778 C C . ALA A 1 108 ? -12.267 10.405 9.337 1.00 90.69 108 ALA A C 1
ATOM 780 O O . ALA A 1 108 ? -12.979 10.702 10.292 1.00 90.69 108 ALA A O 1
ATOM 781 N N . LEU A 1 109 ? -10.968 10.716 9.290 1.00 90.25 109 LEU A N 1
ATOM 782 C CA . LEU A 1 109 ? -10.251 11.361 10.389 1.00 90.25 109 LEU A CA 1
ATOM 783 C C . LEU A 1 109 ? -10.879 12.713 10.757 1.00 90.25 109 LEU A C 1
ATOM 785 O O . LEU A 1 109 ? -11.150 12.972 11.929 1.00 90.25 109 LEU A O 1
ATOM 789 N N . LYS A 1 110 ? -11.200 13.542 9.756 1.00 89.81 110 LYS A N 1
ATOM 790 C CA . LYS A 1 110 ? -11.882 14.830 9.963 1.00 89.81 110 LYS A CA 1
ATOM 791 C C . LYS A 1 110 ? -13.245 14.686 10.641 1.00 89.81 110 LYS A C 1
ATOM 793 O O . LYS A 1 110 ? -13.629 15.575 11.385 1.00 89.81 110 LYS A O 1
ATOM 798 N N . ARG A 1 111 ? -13.966 13.583 10.409 1.00 86.38 111 ARG A N 1
ATOM 799 C CA . ARG A 1 111 ? -15.249 13.302 11.080 1.00 86.38 111 ARG A CA 1
ATOM 800 C C . ARG A 1 111 ? -15.095 12.786 12.509 1.00 86.38 111 ARG A C 1
ATOM 802 O O . ARG A 1 111 ? -16.044 12.878 13.276 1.00 86.38 111 ARG A O 1
ATOM 809 N N . THR A 1 112 ? -13.939 12.221 12.851 1.00 80.44 112 THR A N 1
ATOM 810 C CA . THR A 1 112 ? -13.659 11.714 14.206 1.00 80.44 112 THR A CA 1
ATOM 811 C C . THR A 1 112 ? -13.088 12.769 15.149 1.00 80.44 112 THR A C 1
ATOM 813 O O . THR A 1 112 ? -13.103 12.570 16.360 1.00 80.44 112 THR A O 1
ATOM 816 N N . LEU A 1 113 ? -12.578 13.880 14.615 1.00 76.62 113 LEU A N 1
ATOM 817 C CA . LEU A 1 113 ? -12.075 14.990 15.416 1.00 76.62 113 LEU A CA 1
ATOM 818 C C . LEU A 1 113 ? -13.253 15.870 15.867 1.00 76.62 113 LEU A C 1
ATOM 820 O O . LEU A 1 113 ? -14.089 16.210 15.027 1.00 76.62 113 LEU A O 1
ATOM 824 N N . PRO A 1 114 ? -13.334 16.259 17.154 1.00 67.06 114 PRO A N 1
ATOM 825 C CA . PRO A 1 114 ? -14.308 17.245 17.599 1.00 67.06 114 PRO A CA 1
ATOM 826 C C . PRO A 1 114 ? -14.103 18.529 16.794 1.00 67.06 114 PRO A C 1
ATOM 828 O O . PRO A 1 114 ? -13.016 19.107 16.809 1.00 67.06 114 PRO A O 1
ATOM 831 N N . THR A 1 115 ? -15.125 18.961 16.060 1.00 63.50 115 THR A N 1
ATOM 832 C CA . THR A 1 115 ? -15.175 20.336 15.566 1.00 63.50 115 THR A CA 1
ATOM 833 C C . THR A 1 115 ? -15.296 21.218 16.801 1.00 63.50 115 THR A C 1
ATOM 835 O O . THR A 1 115 ? -16.322 21.153 17.480 1.00 63.50 115 THR A O 1
ATOM 838 N N . GLY A 1 116 ? -14.214 21.920 17.144 1.00 51.41 116 GLY A N 1
ATOM 839 C CA . GLY A 1 116 ? -14.240 22.959 18.174 1.00 51.41 116 GLY A CA 1
ATOM 840 C C . GLY A 1 116 ? -15.251 24.047 17.851 1.00 51.41 116 GLY A C 1
ATOM 841 O O . GLY A 1 116 ? -15.557 24.225 16.647 1.00 51.41 116 GLY A O 1
#

Mean predicted aligned error: 4.95 Å

Foldseek 3Di:
DLLQVLLVLLCVVLVVCVVPDPVSVVSNVLNVLSVVLVVQVVVCPVPLLSLLVSLVSQLVSLVVLLCSLVVVQVVCVVVVHDNVSVPPPSSVSSNVSSVVSNVVSVVSNVVSDPPD

Sequence (116 aa):
MLLVASAVVHAVHGVRLWDTSRLAIIDAILVIAALVIAGMLARTLKTPAAQPVPLLSAAVVGAIGVATFLLPSVLALTQGRPLAGLFDGWAFAALIVDAIVVRIAIFALKRTLPTG

Secondary structure (DSSP, 8-state):
-HHHHHHHHHHHHHHHHTTT-THHHHHHHHHHHHHHHHHHHHHGGG-GGG-HHHHHHHHHHHHHHHHHHHHHHHHHHHTT---GGGG-HHHHHHHHHHHHHHHHHHHHHHHHS---

Nearest PDB structures (foldseek):
  2rld-assembly1_A  TM=6.087E-01  e=1.035E+00  Bacteroides thetaiotaomicron VPI-5482
  8fvt-assembly1_B  TM=5.170E-01  e=7.345E+00  synthetic construct
  6tyi-assembly1_D  TM=3.526E-01  e=3.756E+00  Escherichia coli K-12

Radius of gyration: 15.5 Å; Cα contacts (8 Å, |Δi|>4): 124; chains: 1; bounding box: 32×33×41 Å

pLDDT: mean 87.98, std 8.18, range [51.41, 97.12]